Protein AF-A0A4V2Y5U7-F1 (afdb_monomer_lite)

pLDDT: mean 75.19, std 10.7, range [51.06, 90.0]

Radius of gyration: 14.49 Å; chains: 1; bounding box: 37×17×35 Å

Sequence (60 aa):
MDAIRYLDRTGCQWDTLPADFPHPKLVYHYFETWTADGTLTRIRNHLLEQVRQQVEHRHA

Secondary structure (DSSP, 8-state):
--HHHHHHHHTS-GGG--TTS--HHHHHHHHHHHHHTTHHHHHHHHHHHHHHHHHHHH--

Foldseek 3Di:
DPVVVVCVVVPPPLVPDPPPDDDSVVVVVVVVVCVVVCVVVVVVVVVVVVVVVVVVVVVD

Structure (mmCIF, N/CA/C/O backbone):
data_AF-A0A4V2Y5U7-F1
#
_entry.id   AF-A0A4V2Y5U7-F1
#
loop_
_atom_site.group_PDB
_atom_site.id
_atom_site.type_symbol
_atom_site.label_atom_id
_atom_site.label_alt_id
_atom_site.label_comp_id
_atom_site.label_asym_id
_atom_site.label_entity_id
_atom_site.label_seq_id
_atom_site.pdbx_PDB_ins_code
_atom_site.Cartn_x
_atom_site.Cartn_y
_atom_site.Cartn_z
_atom_site.occupancy
_atom_site.B_iso_or_equiv
_atom_site.auth_seq_id
_atom_site.auth_comp_id
_atom_site.auth_asym_id
_atom_site.auth_atom_id
_atom_site.pdbx_PDB_model_num
ATOM 1 N N . MET A 1 1 ? -5.483 4.127 -12.482 1.00 55.22 1 MET A N 1
ATOM 2 C CA . MET A 1 1 ? -5.274 3.923 -11.023 1.00 55.22 1 MET A CA 1
ATOM 3 C C . MET A 1 1 ? -5.777 2.527 -10.622 1.00 55.22 1 MET A C 1
ATOM 5 O O . MET A 1 1 ? -6.344 2.342 -9.548 1.00 55.22 1 MET A O 1
ATOM 9 N N . ASP A 1 2 ? -5.594 1.543 -11.508 1.00 63.31 2 ASP A N 1
ATOM 10 C CA . ASP A 1 2 ? -6.413 0.322 -11.523 1.00 63.31 2 ASP A CA 1
ATOM 11 C C . ASP A 1 2 ? -5.583 -0.928 -11.233 1.00 63.31 2 ASP A C 1
ATOM 13 O O . ASP A 1 2 ? -6.082 -1.861 -10.616 1.00 63.31 2 ASP A O 1
ATOM 17 N N . ALA A 1 3 ? -4.283 -0.904 -11.547 1.00 65.62 3 ALA A N 1
ATOM 18 C CA . ALA A 1 3 ? -3.384 -2.028 -11.301 1.00 65.62 3 ALA A CA 1
ATOM 19 C C . ALA A 1 3 ? -3.247 -2.319 -9.806 1.00 65.62 3 ALA A C 1
ATOM 21 O O . ALA A 1 3 ? -3.255 -3.465 -9.388 1.00 65.62 3 ALA A O 1
ATOM 22 N N . ILE A 1 4 ? -3.175 -1.278 -8.978 1.00 67.62 4 ILE A N 1
ATOM 23 C CA . ILE A 1 4 ? -2.983 -1.432 -7.531 1.00 67.62 4 ILE A CA 1
ATOM 24 C C . ILE A 1 4 ? -4.260 -1.926 -6.853 1.00 67.62 4 ILE A C 1
ATOM 26 O O . ILE A 1 4 ? -4.189 -2.750 -5.949 1.00 67.62 4 ILE A O 1
ATOM 30 N N . ARG A 1 5 ? -5.431 -1.519 -7.357 1.00 66.31 5 ARG A N 1
ATOM 31 C CA . ARG A 1 5 ? -6.715 -2.095 -6.932 1.00 66.31 5 ARG A CA 1
ATOM 32 C C . ARG A 1 5 ? -6.866 -3.547 -7.386 1.00 66.31 5 ARG A C 1
ATOM 34 O O . ARG A 1 5 ? -7.420 -4.355 -6.650 1.00 66.31 5 ARG A O 1
ATOM 41 N N . TYR A 1 6 ? -6.370 -3.881 -8.578 1.00 67.19 6 TYR A N 1
ATOM 42 C CA . TYR A 1 6 ? -6.324 -5.260 -9.054 1.00 67.19 6 TYR A CA 1
ATOM 43 C C . TYR A 1 6 ? -5.434 -6.114 -8.149 1.00 67.19 6 TYR A C 1
ATOM 45 O O . TYR A 1 6 ? -5.894 -7.139 -7.667 1.00 67.19 6 TYR A O 1
ATOM 53 N N . LEU A 1 7 ? -4.220 -5.651 -7.836 1.00 67.69 7 LEU A N 1
ATOM 54 C CA . LEU A 1 7 ? -3.268 -6.352 -6.968 1.00 67.69 7 LEU A CA 1
ATOM 55 C C . LEU A 1 7 ? -3.804 -6.578 -5.550 1.00 67.69 7 LEU A C 1
ATOM 57 O O . LEU A 1 7 ? -3.603 -7.661 -5.005 1.00 67.69 7 LEU A O 1
ATOM 61 N N . ASP A 1 8 ? -4.500 -5.589 -4.981 1.00 68.50 8 ASP A N 1
ATOM 62 C CA . ASP A 1 8 ? -5.164 -5.703 -3.675 1.00 68.50 8 ASP A CA 1
ATOM 63 C C . ASP A 1 8 ? -6.281 -6.764 -3.692 1.00 68.50 8 ASP A C 1
ATOM 65 O O . ASP A 1 8 ? -6.448 -7.517 -2.737 1.00 68.50 8 ASP A O 1
ATOM 69 N N . ARG A 1 9 ? -7.004 -6.889 -4.815 1.00 66.25 9 ARG A N 1
ATOM 70 C CA . ARG A 1 9 ? -8.123 -7.830 -4.969 1.00 66.25 9 ARG A CA 1
ATOM 71 C C . ARG A 1 9 ? -7.702 -9.252 -5.356 1.00 66.25 9 ARG A C 1
ATOM 73 O O . ARG A 1 9 ? -8.353 -10.200 -4.927 1.00 66.25 9 ARG A O 1
ATOM 80 N N . THR A 1 10 ? -6.690 -9.414 -6.210 1.00 64.50 10 THR A N 1
ATOM 81 C CA . THR A 1 10 ? -6.299 -10.714 -6.797 1.00 64.50 10 THR A CA 1
ATOM 82 C C . THR A 1 10 ? -5.065 -11.340 -6.155 1.00 64.50 10 THR A C 1
ATOM 84 O O . THR A 1 10 ? -4.798 -12.517 -6.397 1.00 64.50 10 THR A O 1
ATOM 87 N N . GLY A 1 11 ? -4.338 -10.590 -5.318 1.00 60.94 11 GLY A N 1
ATOM 88 C CA . GLY A 1 11 ? -3.139 -11.066 -4.636 1.00 60.94 11 GLY A CA 1
ATOM 89 C C . GLY A 1 11 ? -1.966 -11.227 -5.599 1.00 60.94 11 GLY A C 1
ATOM 90 O O . GLY A 1 11 ? -1.658 -12.330 -6.029 1.00 60.94 11 GLY A O 1
ATOM 91 N N . CYS A 1 12 ? -1.294 -10.120 -5.927 1.00 64.56 12 CYS A N 1
ATOM 92 C CA . CYS A 1 12 ? 0.052 -10.105 -6.524 1.00 64.56 12 CYS A CA 1
ATOM 93 C C . CYS A 1 12 ? 0.289 -11.013 -7.757 1.00 64.56 12 CYS A C 1
ATOM 95 O O . CYS A 1 12 ? 1.398 -11.505 -7.964 1.00 64.56 12 CYS A O 1
ATOM 97 N N . GLN A 1 13 ? -0.716 -11.226 -8.611 1.00 65.62 13 GLN A N 1
ATOM 98 C CA . GLN A 1 13 ? -0.516 -11.905 -9.896 1.00 65.62 13 GLN A CA 1
ATOM 99 C C . GLN A 1 13 ? -0.078 -10.892 -10.958 1.00 65.62 13 GLN A C 1
ATOM 101 O O . GLN A 1 13 ? -0.881 -10.374 -11.730 1.00 65.62 13 GLN A O 1
ATOM 106 N N . TRP A 1 14 ? 1.220 -10.590 -10.968 1.00 67.69 14 TRP A N 1
ATOM 107 C CA . TRP A 1 14 ? 1.837 -9.649 -11.912 1.00 67.69 14 TRP A CA 1
ATOM 108 C C . TRP A 1 14 ? 1.782 -10.123 -13.370 1.00 67.69 14 TRP A C 1
ATOM 110 O O . TRP A 1 14 ? 1.793 -9.305 -14.286 1.00 67.69 14 TRP A O 1
ATOM 120 N N . ASP A 1 15 ? 1.707 -11.440 -13.567 1.00 63.62 15 ASP A N 1
ATOM 121 C CA . ASP A 1 15 ? 1.697 -12.099 -14.876 1.00 63.62 15 ASP A CA 1
ATOM 122 C C . ASP A 1 15 ? 0.308 -12.085 -15.542 1.00 63.62 15 ASP A C 1
ATOM 124 O O . ASP A 1 15 ? 0.195 -12.172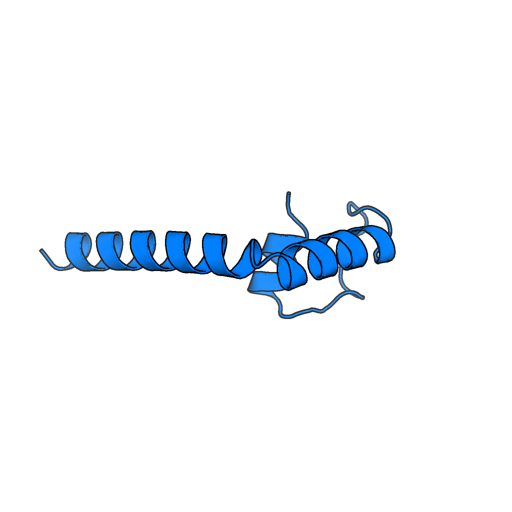 -16.759 1.00 63.62 15 ASP A O 1
ATOM 128 N N . THR A 1 16 ? -0.762 -11.905 -14.755 1.00 66.12 16 THR A N 1
ATOM 129 C CA . THR A 1 16 ? -2.146 -11.837 -15.257 1.00 66.12 16 THR A CA 1
ATOM 130 C C . THR A 1 16 ? -2.662 -10.406 -15.393 1.00 66.12 16 THR A C 1
ATOM 132 O O . THR A 1 16 ? -3.874 -10.199 -15.482 1.00 66.12 16 THR A O 1
ATOM 135 N N . LEU A 1 17 ? -1.774 -9.400 -15.407 1.00 66.62 17 LEU A N 1
ATOM 136 C CA . LEU A 1 17 ? -2.211 -8.030 -15.664 1.00 66.62 17 LEU A CA 1
ATOM 137 C C . LEU A 1 17 ? -2.839 -7.937 -17.068 1.00 66.62 17 LEU A C 1
ATOM 139 O O . LEU A 1 17 ? -2.217 -8.361 -18.044 1.00 66.62 17 LEU A O 1
ATOM 143 N N . PRO A 1 18 ? -4.046 -7.354 -17.192 1.00 68.31 18 PRO A N 1
ATOM 144 C CA . PRO A 1 18 ? -4.646 -7.057 -18.487 1.00 68.31 18 PRO A CA 1
ATOM 145 C C . PRO A 1 18 ? -3.688 -6.259 -19.381 1.00 68.31 18 PRO A C 1
ATOM 147 O O . PRO A 1 18 ? -2.965 -5.388 -18.896 1.00 68.31 18 PRO A O 1
ATOM 150 N N . ALA A 1 19 ? -3.718 -6.514 -20.690 1.00 65.75 19 ALA A N 1
ATOM 151 C CA . ALA A 1 19 ? -2.824 -5.878 -21.666 1.00 65.75 19 ALA A CA 1
ATOM 152 C C . ALA A 1 19 ? -2.935 -4.337 -21.729 1.00 65.75 19 ALA A C 1
ATOM 154 O O . ALA A 1 19 ? -2.058 -3.686 -22.288 1.00 65.75 19 ALA A O 1
ATOM 155 N N . ASP A 1 20 ? -3.978 -3.756 -21.129 1.00 69.81 20 ASP A N 1
ATOM 156 C CA . ASP A 1 20 ? -4.179 -2.307 -21.000 1.00 69.81 20 ASP A CA 1
ATOM 157 C C . ASP A 1 20 ? -3.271 -1.634 -19.956 1.00 69.81 20 ASP A C 1
ATOM 159 O O . ASP A 1 20 ? -3.282 -0.408 -19.814 1.00 69.81 20 ASP A O 1
ATOM 163 N N . PHE A 1 21 ? -2.486 -2.401 -19.195 1.00 64.50 21 PHE A N 1
ATOM 164 C CA . PHE A 1 21 ? -1.594 -1.834 -18.190 1.00 64.50 21 PHE A CA 1
ATOM 165 C C . PHE A 1 21 ? -0.199 -1.505 -18.736 1.00 64.50 21 PHE A C 1
ATOM 167 O O . PHE A 1 21 ? 0.351 -2.243 -19.555 1.00 64.50 21 PHE A O 1
ATOM 174 N N . PRO A 1 22 ? 0.423 -0.409 -18.250 1.00 66.44 22 PRO A N 1
ATOM 175 C CA . PRO A 1 22 ? 1.811 -0.108 -18.564 1.00 66.44 22 PRO A CA 1
ATOM 176 C C . PRO A 1 22 ? 2.716 -1.248 -18.090 1.00 66.44 22 PRO A C 1
ATOM 178 O O . PRO A 1 22 ? 2.375 -1.984 -17.163 1.00 66.44 22 PRO A O 1
ATOM 181 N N . HIS A 1 23 ? 3.888 -1.357 -18.721 1.00 71.44 23 HIS A N 1
ATOM 182 C CA . HIS A 1 23 ? 4.857 -2.434 -18.513 1.00 71.44 23 HIS A CA 1
ATOM 183 C C . HIS A 1 23 ? 4.947 -2.868 -17.029 1.00 71.44 23 HIS A C 1
ATOM 185 O O . HIS A 1 23 ? 5.189 -2.006 -16.178 1.00 71.44 23 HIS A O 1
ATOM 191 N N . PRO A 1 24 ? 4.842 -4.172 -16.694 1.00 70.38 24 PRO A N 1
ATOM 192 C CA . PRO A 1 24 ? 4.718 -4.668 -15.313 1.00 70.38 24 PRO A CA 1
ATOM 193 C C . PRO A 1 24 ? 5.757 -4.107 -14.328 1.00 70.38 24 PRO A C 1
ATOM 195 O O . PRO A 1 24 ? 5.447 -3.810 -13.179 1.00 70.38 24 PRO A O 1
ATOM 198 N N . LYS A 1 25 ? 6.986 -3.872 -14.805 1.00 77.62 25 LYS A N 1
ATOM 199 C CA . LYS A 1 25 ? 8.072 -3.208 -14.058 1.00 77.62 25 LYS A CA 1
ATOM 200 C C . LYS A 1 25 ? 7.712 -1.823 -13.502 1.00 77.62 25 LYS A C 1
ATOM 202 O O . LYS A 1 25 ? 8.109 -1.514 -12.386 1.00 77.62 25 LYS A O 1
ATOM 207 N N . LEU A 1 26 ? 6.986 -0.992 -14.252 1.00 80.12 26 LEU A N 1
ATOM 208 C CA . LEU A 1 26 ? 6.564 0.334 -13.783 1.00 80.12 26 LEU A CA 1
ATOM 209 C C . LEU A 1 26 ? 5.549 0.202 -12.650 1.00 80.12 26 LEU A C 1
ATOM 211 O O . LEU A 1 26 ? 5.665 0.878 -11.634 1.00 80.12 26 LEU A O 1
ATOM 215 N N . VAL A 1 27 ? 4.587 -0.709 -12.799 1.00 77.25 27 VAL A N 1
ATOM 216 C CA . VAL A 1 27 ? 3.585 -0.975 -11.761 1.00 77.25 27 VAL A CA 1
ATOM 217 C C . VAL A 1 27 ? 4.256 -1.497 -10.489 1.00 77.25 27 VAL A C 1
ATOM 219 O O . VAL A 1 27 ? 3.948 -1.012 -9.402 1.00 77.25 27 VAL A O 1
ATOM 222 N N . TYR A 1 28 ? 5.214 -2.418 -10.625 1.00 79.44 28 TYR A N 1
ATOM 223 C CA . TYR A 1 28 ? 6.006 -2.915 -9.502 1.00 79.44 28 TYR A CA 1
ATOM 224 C C . TYR A 1 28 ? 6.808 -1.794 -8.827 1.00 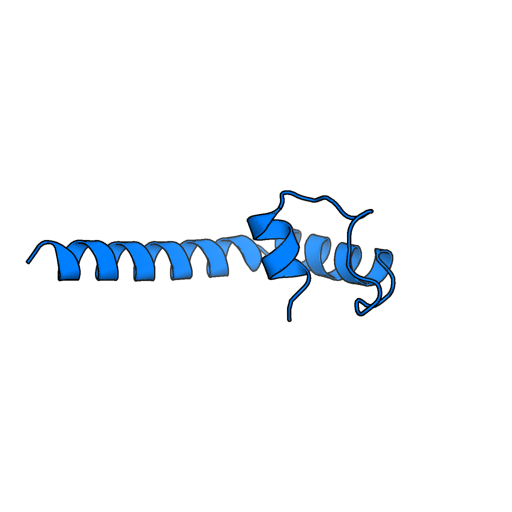79.44 28 TYR A C 1
ATOM 226 O O . TYR A 1 28 ? 6.787 -1.683 -7.607 1.00 79.44 28 TYR A O 1
ATOM 234 N N . HIS A 1 29 ? 7.445 -0.911 -9.601 1.00 84.31 29 HIS A N 1
ATOM 235 C CA . HIS A 1 29 ? 8.215 0.210 -9.059 1.00 84.31 29 HIS A CA 1
ATOM 236 C C . HIS A 1 29 ? 7.356 1.170 -8.219 1.00 84.31 29 HIS A C 1
ATOM 238 O O . HIS A 1 29 ? 7.746 1.565 -7.119 1.00 84.31 29 HIS A O 1
ATOM 244 N N . TYR A 1 30 ? 6.156 1.515 -8.697 1.00 81.50 30 TYR A N 1
ATOM 245 C CA . TYR A 1 30 ? 5.217 2.324 -7.915 1.00 81.50 30 TYR A CA 1
ATOM 246 C C . TYR A 1 30 ? 4.706 1.578 -6.681 1.00 81.50 30 TYR A C 1
ATOM 248 O O . TYR A 1 30 ? 4.600 2.171 -5.609 1.00 81.50 30 TYR A O 1
ATOM 256 N N . PHE A 1 31 ? 4.419 0.282 -6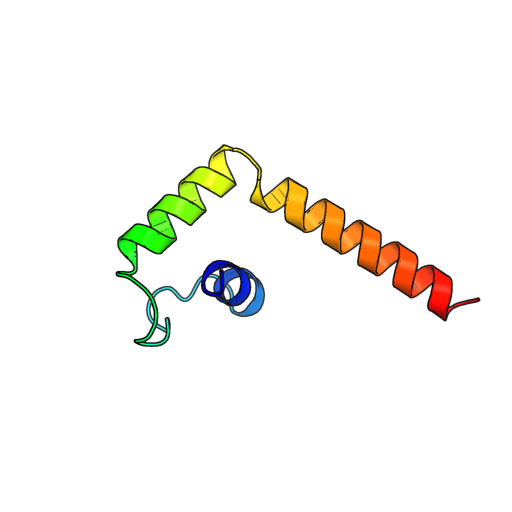.811 1.00 81.12 31 PHE A N 1
ATOM 257 C CA . PHE A 1 31 ? 3.988 -0.552 -5.694 1.00 81.12 31 PHE A CA 1
ATOM 258 C C . PHE A 1 31 ? 5.049 -0.632 -4.591 1.00 81.12 31 PHE A C 1
ATOM 260 O O . PHE A 1 31 ? 4.729 -0.429 -3.420 1.00 81.12 31 PHE A O 1
A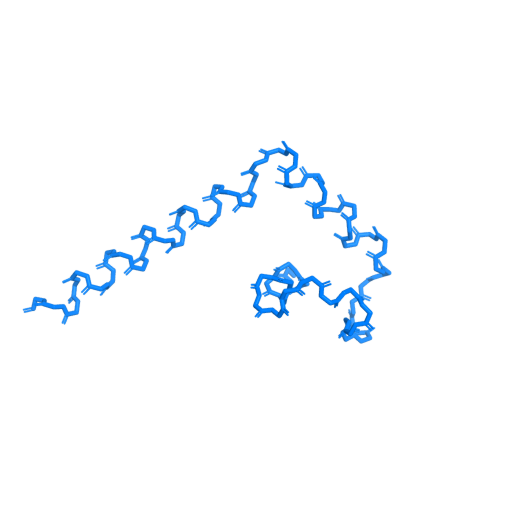TOM 267 N N . GLU A 1 32 ? 6.308 -0.870 -4.951 1.00 84.94 32 GLU A N 1
ATOM 268 C CA . GLU A 1 32 ? 7.436 -0.903 -4.020 1.00 84.94 32 GLU A CA 1
ATOM 269 C C . GLU A 1 32 ? 7.613 0.453 -3.331 1.00 84.94 32 GLU A C 1
ATOM 271 O O . GLU A 1 32 ? 7.665 0.518 -2.104 1.00 84.94 32 GLU A O 1
ATOM 276 N N . THR A 1 33 ? 7.588 1.542 -4.104 1.00 89.00 33 THR A N 1
ATOM 277 C CA . THR A 1 33 ? 7.707 2.907 -3.571 1.00 89.00 33 THR A CA 1
ATOM 278 C C . THR A 1 33 ? 6.601 3.213 -2.558 1.00 89.00 33 THR A C 1
ATOM 280 O O . THR A 1 33 ? 6.874 3.709 -1.469 1.00 89.00 33 THR A O 1
ATOM 283 N N . TRP A 1 34 ? 5.346 2.880 -2.867 1.00 85.44 34 TRP A N 1
ATOM 284 C CA . TRP A 1 34 ? 4.212 3.138 -1.969 1.00 85.44 34 TRP A CA 1
ATOM 285 C C . TRP A 1 34 ? 4.140 2.181 -0.782 1.00 85.44 34 TRP A C 1
ATOM 287 O O . TRP A 1 34 ? 3.533 2.518 0.238 1.00 85.44 34 TRP A O 1
ATOM 297 N N . THR A 1 35 ? 4.735 0.995 -0.904 1.00 83.69 35 THR A N 1
ATOM 298 C CA . THR A 1 35 ? 4.908 0.065 0.215 1.00 83.69 35 THR A CA 1
ATOM 299 C C . THR A 1 35 ? 5.966 0.597 1.176 1.00 83.69 35 THR A C 1
ATOM 301 O O . THR A 1 35 ? 5.706 0.664 2.375 1.00 83.69 35 THR A O 1
ATOM 304 N N . ALA A 1 36 ? 7.113 1.038 0.653 1.00 88.00 36 ALA A N 1
ATOM 305 C CA . ALA A 1 36 ? 8.205 1.608 1.437 1.00 88.00 36 ALA A CA 1
ATOM 306 C C . ALA A 1 36 ? 7.797 2.910 2.146 1.00 88.00 36 ALA A C 1
ATOM 308 O O . ALA A 1 36 ? 8.118 3.105 3.313 1.00 88.00 36 ALA A O 1
ATOM 309 N N . ASP A 1 37 ? 7.030 3.766 1.470 1.00 90.00 37 ASP A N 1
ATOM 310 C CA . ASP A 1 37 ? 6.496 5.017 2.025 1.00 90.00 37 ASP A CA 1
ATOM 311 C C . ASP A 1 37 ? 5.255 4.804 2.925 1.00 90.00 37 ASP A C 1
ATOM 313 O O . ASP A 1 37 ? 4.742 5.724 3.558 1.00 90.00 37 ASP A O 1
ATOM 317 N N . GLY A 1 38 ? 4.721 3.578 2.998 1.00 87.62 38 GLY A N 1
ATOM 318 C CA . GLY A 1 38 ? 3.546 3.258 3.817 1.00 87.62 38 GLY A CA 1
ATOM 319 C C . GLY A 1 38 ? 2.227 3.844 3.295 1.00 87.62 38 GLY A C 1
ATOM 320 O O . GLY A 1 38 ? 1.189 3.726 3.955 1.00 87.62 38 GLY A O 1
ATOM 321 N N . THR A 1 39 ? 2.226 4.424 2.094 1.00 87.88 39 THR A N 1
ATOM 322 C CA . THR A 1 39 ? 1.037 4.959 1.420 1.00 87.88 39 THR A CA 1
ATOM 323 C C . THR A 1 39 ? -0.065 3.898 1.294 1.00 87.88 39 THR A C 1
ATOM 325 O O . THR A 1 39 ? -1.227 4.181 1.595 1.00 87.88 39 THR A O 1
ATOM 328 N N . LEU A 1 40 ? 0.281 2.646 0.963 1.00 82.94 40 LEU A N 1
ATOM 329 C CA . LEU A 1 40 ? -0.702 1.552 0.898 1.00 82.94 40 LEU A CA 1
ATOM 330 C C . LEU A 1 40 ? -1.356 1.262 2.256 1.00 82.94 40 LEU A C 1
ATOM 332 O O . LEU A 1 40 ? -2.555 0.997 2.326 1.00 82.94 40 LEU A O 1
ATOM 336 N N . THR A 1 41 ? -0.593 1.345 3.345 1.00 85.12 41 THR A N 1
ATOM 337 C CA . THR A 1 41 ? -1.115 1.150 4.705 1.00 85.12 41 THR A CA 1
ATOM 338 C C . THR A 1 41 ? -2.056 2.283 5.101 1.00 85.12 41 THR A C 1
ATOM 340 O O . THR A 1 41 ? -3.114 2.022 5.667 1.00 85.12 41 THR A O 1
ATOM 343 N N . ARG A 1 42 ? -1.731 3.534 4.749 1.00 87.75 42 ARG A N 1
ATOM 344 C CA . ARG A 1 42 ? -2.614 4.687 4.996 1.00 87.75 42 ARG A CA 1
ATOM 345 C C . ARG A 1 42 ? -3.940 4.554 4.251 1.00 87.75 42 ARG A C 1
ATOM 347 O O . ARG A 1 42 ? -4.991 4.743 4.856 1.00 87.75 42 ARG A O 1
ATOM 354 N N . ILE A 1 43 ? -3.891 4.183 2.970 1.00 86.69 43 ILE A N 1
ATOM 355 C CA . ILE A 1 43 ? -5.091 3.947 2.156 1.00 86.69 43 ILE A CA 1
ATOM 356 C C . ILE A 1 43 ? -5.918 2.807 2.755 1.00 86.69 43 ILE A C 1
ATOM 358 O O . ILE A 1 43 ? -7.119 2.971 2.954 1.00 86.69 43 ILE A O 1
ATOM 362 N N . ARG A 1 44 ? -5.284 1.679 3.103 1.00 84.44 44 ARG A N 1
ATOM 363 C CA . ARG A 1 44 ? -5.974 0.534 3.710 1.00 84.44 44 ARG A CA 1
ATOM 364 C C . ARG A 1 44 ? -6.653 0.911 5.022 1.00 84.44 44 ARG A C 1
ATOM 366 O O . ARG A 1 44 ? -7.822 0.595 5.197 1.00 84.44 44 ARG A O 1
ATOM 373 N N . ASN A 1 45 ? -5.960 1.618 5.910 1.00 87.50 45 ASN A N 1
ATOM 374 C CA . ASN A 1 45 ? -6.531 2.053 7.185 1.00 87.50 45 ASN A CA 1
ATOM 375 C C . ASN A 1 45 ? -7.733 2.980 6.978 1.00 87.50 45 ASN A C 1
ATOM 377 O O . ASN A 1 45 ? -8.755 2.795 7.629 1.00 87.50 45 ASN A O 1
ATOM 381 N N . HIS A 1 46 ? -7.640 3.921 6.036 1.00 89.00 46 HIS A N 1
ATOM 382 C CA . HIS A 1 46 ? -8.746 4.822 5.727 1.00 89.00 46 HIS A CA 1
ATOM 383 C C . HIS A 1 46 ? -9.963 4.077 5.158 1.00 89.00 46 HIS A C 1
ATOM 385 O O . HIS A 1 46 ? -11.090 4.324 5.575 1.00 89.00 46 HIS A O 1
ATOM 391 N N . LEU A 1 47 ? -9.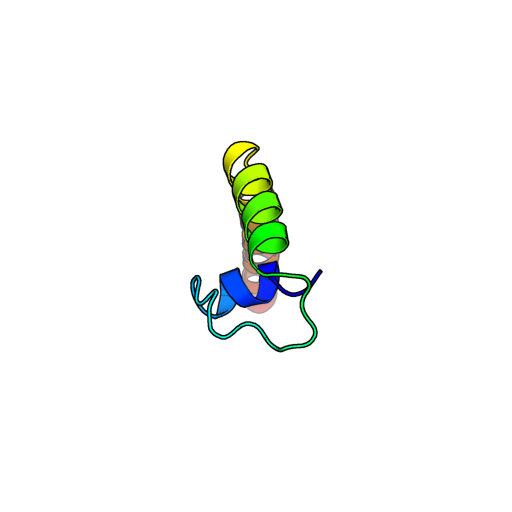745 3.122 4.248 1.00 86.69 47 LEU A N 1
ATOM 392 C CA . LEU A 1 47 ? -10.821 2.290 3.702 1.00 86.69 47 LEU A CA 1
ATOM 393 C C . LEU A 1 47 ? -11.451 1.396 4.776 1.00 86.69 47 LEU A C 1
ATOM 395 O O . LEU A 1 47 ? -12.670 1.276 4.828 1.00 86.69 47 LEU A O 1
ATOM 399 N N . LEU A 1 48 ? -10.644 0.798 5.656 1.00 86.25 48 LEU A N 1
ATOM 400 C CA . LEU A 1 48 ? -11.145 -0.003 6.775 1.00 86.25 48 LEU A CA 1
ATOM 401 C C . LEU A 1 48 ? -11.967 0.838 7.753 1.00 86.25 48 LEU A C 1
ATOM 403 O O . LEU A 1 48 ? -12.991 0.368 8.240 1.00 86.25 48 LEU A O 1
ATOM 407 N N . GLU A 1 49 ? -11.554 2.075 8.022 1.00 88.50 49 GLU A N 1
ATOM 408 C CA . GLU A 1 49 ? -12.314 3.000 8.860 1.00 88.50 49 GLU A CA 1
ATOM 409 C C . GLU A 1 49 ? -13.659 3.370 8.223 1.00 88.50 49 GLU A C 1
ATOM 411 O O . GLU A 1 49 ? -14.684 3.310 8.900 1.00 88.50 49 GLU A O 1
ATOM 416 N N . GLN A 1 50 ? -13.687 3.650 6.917 1.00 86.75 50 GLN A N 1
ATOM 417 C CA . GLN A 1 50 ? -14.937 3.884 6.188 1.00 86.75 50 GLN A CA 1
ATOM 418 C C . GLN A 1 50 ? -15.859 2.661 6.221 1.00 86.75 50 GLN A C 1
ATOM 420 O O . GLN A 1 50 ? -17.046 2.796 6.508 1.00 86.75 50 GLN A O 1
ATOM 425 N N . VAL A 1 51 ? -15.324 1.458 5.978 1.00 87.19 51 VAL A N 1
ATOM 426 C CA . VAL A 1 51 ? -16.102 0.212 6.054 1.00 87.19 51 VAL A CA 1
ATOM 427 C C . VAL A 1 51 ? -16.632 0.001 7.466 1.00 87.19 51 VAL A C 1
ATOM 429 O O . VAL A 1 51 ? -17.799 -0.342 7.628 1.00 87.19 51 VAL A O 1
ATOM 432 N N . ARG A 1 52 ? -15.816 0.250 8.495 1.00 84.12 52 ARG A N 1
ATOM 433 C CA . ARG A 1 52 ? -16.247 0.155 9.892 1.00 84.12 52 ARG A CA 1
ATOM 434 C C . ARG A 1 52 ? -17.408 1.106 10.167 1.00 84.12 52 ARG A C 1
ATOM 436 O O . 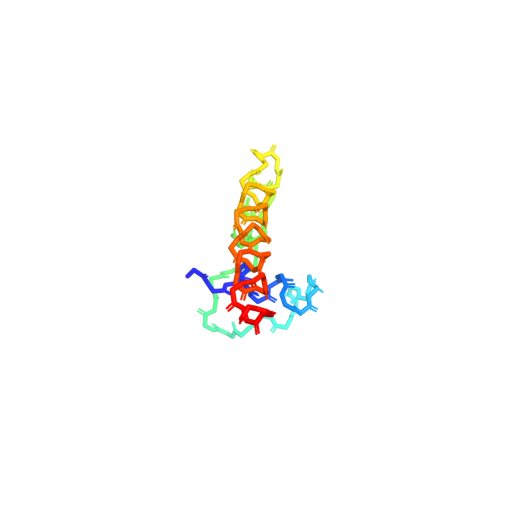ARG A 1 52 ? -18.433 0.657 10.657 1.00 84.12 52 ARG A O 1
ATOM 443 N N . GLN A 1 53 ? -17.291 2.378 9.791 1.00 85.25 53 GLN A N 1
ATOM 444 C CA . GLN A 1 53 ? -18.377 3.352 9.941 1.00 85.25 53 GLN A CA 1
ATOM 445 C C . GLN A 1 53 ? -19.638 2.934 9.172 1.00 85.25 53 GLN A C 1
ATOM 447 O O . GLN A 1 53 ? -20.747 3.075 9.678 1.00 85.25 53 GLN A O 1
ATOM 452 N N . GLN A 1 54 ? -19.485 2.376 7.972 1.00 82.31 54 GLN A N 1
ATOM 453 C CA . GLN A 1 54 ? -20.605 1.926 7.150 1.00 82.31 54 GLN A CA 1
ATOM 454 C C . GLN A 1 54 ? -21.303 0.682 7.723 1.00 82.31 54 GLN A C 1
ATOM 456 O O . GLN A 1 54 ? -22.522 0.560 7.609 1.00 82.31 54 GLN A O 1
ATOM 461 N N . VAL A 1 55 ? -20.552 -0.233 8.342 1.00 79.44 55 VAL A N 1
ATOM 462 C CA . VAL A 1 55 ? -21.103 -1.395 9.054 1.00 79.44 55 VAL A CA 1
ATOM 463 C C . VAL A 1 55 ? -21.869 -0.933 10.291 1.00 79.44 55 VAL A C 1
ATOM 465 O O . VAL A 1 55 ? -23.025 -1.314 10.445 1.00 79.44 55 VAL A O 1
ATOM 468 N N . GLU A 1 56 ? -21.292 -0.053 11.112 1.00 70.56 56 GLU A N 1
ATOM 469 C CA . GLU A 1 56 ? -21.972 0.523 12.285 1.00 70.56 56 GLU A CA 1
ATOM 470 C C . GLU A 1 56 ? -23.284 1.224 11.886 1.00 70.56 56 GLU A C 1
ATOM 472 O O . GLU A 1 56 ? -24.325 0.996 12.493 1.00 70.56 56 GLU A O 1
ATOM 477 N N . HIS A 1 57 ? -23.280 1.993 10.792 1.00 62.66 57 HIS A N 1
ATOM 478 C CA . HIS A 1 57 ? -24.468 2.696 10.295 1.00 62.66 57 HIS A CA 1
ATOM 479 C C . HIS A 1 57 ? -25.533 1.769 9.669 1.00 62.66 57 HIS A C 1
ATOM 481 O O . HIS A 1 57 ? -26.672 2.188 9.470 1.00 62.66 57 HIS A O 1
ATOM 487 N N . ARG A 1 58 ? -25.183 0.523 9.322 1.00 59.91 58 ARG A N 1
ATOM 488 C CA . ARG A 1 58 ? -26.122 -0.495 8.813 1.00 59.91 58 ARG A CA 1
ATOM 489 C C . ARG A 1 58 ? -26.745 -1.332 9.939 1.00 59.91 58 ARG A C 1
ATOM 491 O O . ARG A 1 58 ? -27.769 -1.969 9.710 1.00 59.91 58 ARG A O 1
ATOM 498 N N . HIS A 1 59 ? -26.120 -1.359 11.114 1.00 55.44 59 HIS A N 1
ATOM 499 C CA . HIS A 1 59 ? -26.605 -2.076 12.297 1.00 55.44 59 HIS A CA 1
ATOM 500 C C . HIS A 1 59 ? -27.445 -1.205 13.253 1.00 55.44 59 HIS A C 1
ATOM 502 O O . HIS A 1 59 ? -27.951 -1.741 14.240 1.00 55.44 59 HIS A O 1
ATOM 508 N N . ALA A 1 60 ? -27.604 0.091 12.960 1.00 51.06 60 ALA A N 1
ATOM 509 C CA . ALA A 1 60 ? -28.532 1.015 13.620 1.00 51.06 60 ALA A CA 1
ATOM 510 C C . ALA A 1 60 ? -29.865 1.097 12.861 1.00 51.06 60 ALA A C 1
ATOM 512 O O . ALA A 1 60 ? -30.912 1.208 13.538 1.00 51.06 60 ALA A O 1
#